Protein AF-A0A2V8MVF3-F1 (afdb_monomer_lite)

Structure (mmCIF, N/CA/C/O backbone):
data_AF-A0A2V8MVF3-F1
#
_entry.id   AF-A0A2V8MVF3-F1
#
loop_
_atom_site.group_PDB
_atom_site.id
_atom_site.type_symbol
_atom_site.label_atom_id
_atom_site.label_alt_id
_atom_site.label_comp_id
_atom_site.label_asym_id
_atom_site.label_entity_id
_atom_site.label_seq_id
_atom_site.pdbx_PDB_ins_code
_atom_site.Cartn_x
_atom_site.Cartn_y
_atom_site.Cartn_z
_atom_site.occupancy
_atom_site.B_iso_or_equiv
_atom_site.auth_seq_id
_atom_site.auth_comp_id
_atom_site.auth_asym_id
_atom_site.auth_atom_id
_atom_site.pdbx_PDB_model_num
ATOM 1 N N . MET A 1 1 ? 44.466 -16.222 62.690 1.00 36.78 1 MET A N 1
ATOM 2 C CA . MET A 1 1 ? 43.998 -16.606 61.340 1.00 36.78 1 MET A CA 1
ATOM 3 C C . MET A 1 1 ? 42.521 -16.969 61.437 1.00 36.78 1 MET A C 1
ATOM 5 O O . MET A 1 1 ? 42.205 -17.791 62.279 1.00 36.78 1 MET A O 1
ATOM 9 N N . SER A 1 2 ? 41.683 -16.306 60.624 1.00 34.88 2 SER A N 1
ATOM 10 C CA . SER A 1 2 ? 40.267 -16.591 60.276 1.00 34.88 2 SER A CA 1
ATOM 11 C C . SER A 1 2 ? 39.249 -16.688 61.434 1.00 34.88 2 SER A C 1
ATOM 13 O O . SER A 1 2 ? 39.329 -17.590 62.248 1.00 34.88 2 SER A O 1
ATOM 15 N N . GLY A 1 3 ? 38.232 -15.837 61.616 1.00 30.70 3 GLY A N 1
ATOM 16 C CA . GLY A 1 3 ? 37.513 -14.937 60.710 1.00 30.70 3 GLY A CA 1
ATOM 17 C C . GLY A 1 3 ? 36.119 -15.502 60.411 1.00 30.70 3 GLY A C 1
ATOM 18 O O . GLY A 1 3 ? 36.031 -16.421 59.611 1.00 30.70 3 GLY A O 1
ATOM 19 N N . CYS A 1 4 ? 35.053 -14.971 61.032 1.00 32.75 4 CYS A N 1
ATOM 20 C CA . CYS A 1 4 ? 33.693 -14.917 60.461 1.00 32.75 4 CYS A CA 1
ATOM 21 C C . CYS A 1 4 ? 32.749 -14.108 61.380 1.00 32.75 4 CYS A C 1
ATOM 23 O O . CYS A 1 4 ? 32.163 -14.646 62.319 1.00 32.75 4 CYS A O 1
ATOM 25 N N . ALA A 1 5 ? 32.601 -12.806 61.121 1.00 34.72 5 ALA A N 1
ATOM 26 C CA . ALA A 1 5 ? 31.528 -11.995 61.691 1.00 34.72 5 ALA A CA 1
ATOM 27 C C . ALA A 1 5 ? 30.274 -12.170 60.818 1.00 34.72 5 ALA A C 1
ATOM 29 O O . ALA A 1 5 ? 30.296 -11.841 59.634 1.00 34.72 5 ALA A O 1
ATOM 30 N N . ARG A 1 6 ? 29.191 -12.714 61.385 1.00 33.31 6 ARG A N 1
ATOM 31 C CA . ARG A 1 6 ? 27.877 -12.791 60.731 1.00 33.31 6 ARG A CA 1
ATOM 32 C C . ARG A 1 6 ? 27.027 -11.617 61.203 1.00 33.31 6 ARG A C 1
ATOM 34 O O . ARG A 1 6 ? 26.567 -11.597 62.339 1.00 33.31 6 ARG A O 1
ATOM 41 N N . SER A 1 7 ? 26.868 -10.634 60.327 1.00 33.66 7 SER A N 1
ATOM 42 C CA . SER A 1 7 ? 25.984 -9.483 60.483 1.00 33.66 7 SER A CA 1
ATOM 43 C C . SER A 1 7 ? 24.540 -9.835 60.106 1.00 33.66 7 SER A C 1
ATOM 45 O O . SER A 1 7 ? 24.269 -10.649 59.224 1.00 33.66 7 SER A O 1
ATOM 47 N N . ALA A 1 8 ? 23.618 -9.225 60.848 1.00 33.62 8 ALA A N 1
ATOM 48 C CA . ALA A 1 8 ? 22.181 -9.450 60.844 1.00 33.62 8 ALA A CA 1
ATOM 49 C C . ALA A 1 8 ? 21.499 -9.120 59.501 1.00 33.62 8 ALA A C 1
ATOM 51 O O . ALA A 1 8 ? 21.784 -8.100 58.875 1.00 33.62 8 ALA A O 1
ATOM 52 N N . SER A 1 9 ? 20.535 -9.956 59.097 1.00 31.03 9 SER A N 1
ATOM 53 C CA . SER A 1 9 ? 19.604 -9.652 58.004 1.00 31.03 9 SER A CA 1
ATOM 54 C C . SER A 1 9 ? 18.574 -8.622 58.466 1.00 31.03 9 SER A C 1
ATOM 56 O O . SER A 1 9 ? 17.613 -8.951 59.159 1.00 31.03 9 SER A O 1
ATOM 58 N N . ALA A 1 10 ? 18.791 -7.369 58.074 1.00 35.91 10 ALA A N 1
ATOM 59 C CA . ALA A 1 10 ? 17.806 -6.306 58.167 1.00 35.91 10 ALA A CA 1
ATOM 60 C C . ALA A 1 10 ? 16.762 -6.456 57.048 1.00 35.91 10 ALA A C 1
ATOM 62 O O . ALA A 1 10 ? 17.081 -6.544 55.863 1.00 35.91 10 ALA A O 1
ATOM 63 N N . THR A 1 11 ? 15.495 -6.470 57.445 1.00 47.12 11 THR A N 1
ATOM 64 C CA . THR A 1 11 ? 14.316 -6.385 56.583 1.00 47.12 11 THR A CA 1
ATOM 65 C C . THR A 1 11 ? 14.333 -5.109 55.741 1.00 47.12 11 THR A C 1
ATOM 67 O O . THR A 1 11 ? 14.157 -4.016 56.279 1.00 47.12 11 THR A O 1
ATOM 70 N N . ALA A 1 12 ? 14.446 -5.245 54.418 1.00 39.78 12 ALA A N 1
ATOM 71 C CA . ALA A 1 12 ? 14.169 -4.168 53.472 1.00 39.78 12 ALA A CA 1
ATOM 72 C C . ALA A 1 12 ? 13.012 -4.571 52.546 1.00 39.78 12 ALA A C 1
ATOM 74 O O . ALA A 1 12 ? 13.116 -5.439 51.681 1.00 39.78 12 ALA A O 1
ATOM 75 N N . ARG A 1 13 ? 11.873 -3.925 52.790 1.00 39.59 13 ARG A N 1
ATOM 76 C CA . ARG A 1 13 ? 10.634 -3.961 52.013 1.00 39.59 13 ARG A CA 1
ATOM 77 C C . ARG A 1 13 ? 10.946 -3.572 50.561 1.00 39.59 13 ARG A C 1
ATOM 79 O O . ARG A 1 13 ? 11.424 -2.468 50.321 1.00 39.59 13 ARG A O 1
ATOM 86 N N . SER A 1 14 ? 10.677 -4.461 49.602 1.00 39.06 14 SER A N 1
ATOM 87 C CA . SER A 1 14 ? 10.828 -4.143 48.174 1.00 39.06 14 SER A CA 1
ATOM 88 C C . SER A 1 14 ? 9.969 -2.926 47.801 1.00 39.06 14 SER A C 1
ATOM 90 O O . SER A 1 14 ? 8.789 -2.891 48.170 1.00 39.06 14 SER A O 1
ATOM 92 N N . PRO A 1 15 ? 10.510 -1.934 47.072 1.00 38.22 15 PRO A N 1
ATOM 93 C CA . PRO A 1 15 ? 9.716 -0.813 46.600 1.00 38.22 15 PRO A CA 1
ATOM 94 C C . PRO A 1 15 ? 8.661 -1.326 45.615 1.00 38.22 15 PRO A C 1
ATOM 96 O O . PRO A 1 15 ? 8.945 -2.143 44.735 1.00 38.22 15 PRO A O 1
ATOM 99 N N . LYS A 1 16 ? 7.420 -0.856 45.790 1.00 40.28 16 LYS A N 1
ATOM 100 C CA . LYS A 1 16 ? 6.307 -1.108 44.870 1.00 40.28 16 LYS A CA 1
ATOM 101 C C . LYS A 1 16 ? 6.763 -0.743 43.457 1.00 40.28 16 LYS A C 1
ATOM 103 O O . LYS A 1 16 ? 7.114 0.409 43.211 1.00 40.28 16 LYS A O 1
ATOM 108 N N . ARG A 1 17 ? 6.776 -1.728 42.549 1.00 43.38 17 ARG A N 1
ATOM 109 C CA . ARG A 1 17 ? 7.089 -1.506 41.132 1.00 43.38 17 ARG A CA 1
ATOM 110 C C . ARG A 1 17 ? 6.173 -0.413 40.599 1.00 43.38 17 ARG A C 1
ATOM 112 O O . ARG A 1 17 ? 4.950 -0.521 40.699 1.00 43.38 17 ARG A O 1
ATOM 119 N N . GLY A 1 18 ? 6.801 0.633 40.069 1.00 37.78 18 GLY A N 1
ATOM 120 C CA . GLY A 1 18 ? 6.134 1.712 39.369 1.00 37.78 18 GLY A CA 1
ATOM 121 C C . GLY A 1 18 ? 5.211 1.151 38.296 1.00 37.78 18 GLY A C 1
ATOM 122 O O . GLY A 1 18 ? 5.533 0.177 37.611 1.00 37.78 18 GLY A O 1
ATOM 123 N N . ARG A 1 19 ? 4.035 1.767 38.224 1.00 43.31 19 ARG A N 1
ATOM 124 C CA . ARG A 1 19 ? 3.027 1.630 37.180 1.00 43.31 19 ARG A CA 1
ATOM 125 C C . ARG A 1 19 ? 3.741 1.528 35.834 1.00 43.31 19 ARG A C 1
ATOM 127 O O . ARG A 1 19 ? 4.431 2.453 35.428 1.00 43.31 19 ARG A O 1
ATOM 134 N N . SER A 1 20 ? 3.653 0.357 35.213 1.00 40.06 20 SER A N 1
ATOM 135 C CA . SER A 1 20 ? 4.224 0.130 33.894 1.00 40.06 20 SER A CA 1
ATOM 136 C C . SER A 1 20 ? 3.478 1.048 32.941 1.00 40.06 20 SER A C 1
ATOM 138 O O . SER A 1 20 ? 2.311 0.792 32.640 1.00 40.06 20 SER A O 1
ATOM 140 N N . ASP A 1 21 ? 4.113 2.139 32.518 1.00 40.25 21 ASP A N 1
ATOM 141 C CA . ASP A 1 21 ? 3.650 2.878 31.357 1.00 40.25 21 ASP A CA 1
ATOM 142 C C . ASP A 1 21 ? 3.563 1.855 30.231 1.00 40.25 21 ASP A C 1
ATOM 144 O O . ASP A 1 21 ? 4.564 1.255 29.831 1.00 40.25 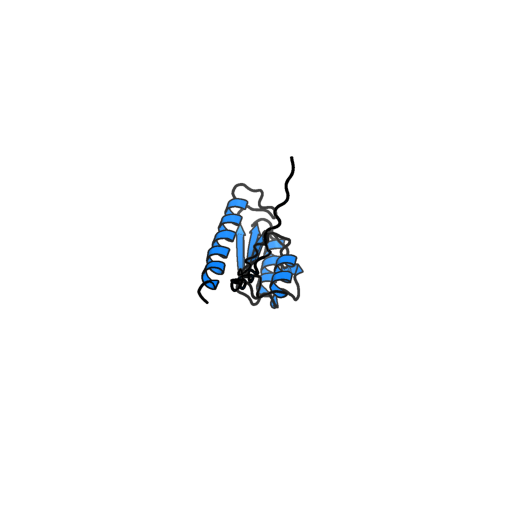21 ASP A O 1
ATOM 148 N N . GLN A 1 22 ? 2.331 1.543 29.822 1.00 44.03 22 GLN A N 1
ATOM 149 C CA . GLN A 1 22 ? 2.084 0.632 28.721 1.00 44.03 22 GLN A CA 1
ATOM 150 C C . GLN A 1 22 ? 2.815 1.211 27.520 1.00 44.03 22 GLN A C 1
ATOM 152 O O . GLN A 1 22 ? 2.385 2.205 26.934 1.00 44.03 22 GLN A O 1
ATOM 157 N N . VAL A 1 23 ? 3.939 0.595 27.166 1.00 38.03 23 VAL A N 1
ATOM 158 C CA . VAL A 1 23 ? 4.608 0.851 25.902 1.00 38.03 23 VAL A CA 1
ATOM 159 C C . VAL A 1 23 ? 3.546 0.599 24.834 1.00 38.03 23 VAL A C 1
ATOM 161 O O . VAL A 1 23 ? 3.138 -0.543 24.626 1.00 38.03 23 VAL A O 1
ATOM 164 N N . LYS A 1 24 ? 3.029 1.670 24.211 1.00 46.38 24 LYS A N 1
ATOM 165 C CA . LYS A 1 24 ? 2.167 1.589 23.025 1.00 46.38 24 LYS A CA 1
ATOM 166 C C . LYS A 1 24 ? 3.028 0.941 21.942 1.00 46.38 24 LYS A C 1
ATOM 168 O O . LYS A 1 24 ? 3.799 1.616 21.263 1.00 46.38 24 LYS A O 1
ATOM 173 N N . VAL A 1 25 ? 2.966 -0.386 21.861 1.00 42.59 25 VAL A N 1
ATOM 174 C CA . VAL A 1 25 ? 3.734 -1.182 20.909 1.00 42.59 25 VAL A CA 1
ATOM 175 C C . VAL A 1 25 ? 3.336 -0.727 19.506 1.00 42.59 25 VAL A C 1
ATOM 177 O O . VAL A 1 25 ? 2.184 -0.866 19.104 1.00 42.59 25 VAL A O 1
ATOM 180 N N . ARG A 1 26 ? 4.291 -0.151 18.776 1.00 45.88 26 ARG A N 1
ATOM 181 C CA . ARG A 1 26 ? 4.151 0.234 17.372 1.00 45.88 26 ARG A CA 1
ATOM 182 C C . ARG A 1 26 ? 4.945 -0.767 16.551 1.00 45.88 26 ARG A C 1
ATOM 184 O O . ARG A 1 26 ? 6.169 -0.726 16.557 1.00 45.88 26 ARG A O 1
ATOM 191 N N . PHE A 1 27 ? 4.250 -1.693 15.899 1.00 48.31 27 PHE A N 1
ATOM 192 C CA . PHE A 1 27 ? 4.888 -2.619 14.969 1.00 48.31 27 PHE A CA 1
ATOM 193 C C . PHE A 1 27 ? 4.927 -2.019 13.562 1.00 48.31 27 PHE A C 1
ATOM 195 O O . PHE A 1 27 ? 3.920 -1.524 13.062 1.00 48.31 27 PHE A O 1
ATOM 202 N N . PHE A 1 28 ? 6.102 -2.104 12.946 1.00 46.34 28 PHE A N 1
ATOM 203 C CA . PHE A 1 28 ? 6.368 -1.903 11.525 1.00 46.34 28 PHE A CA 1
ATOM 204 C C . PHE A 1 28 ? 6.635 -3.293 10.936 1.00 46.34 28 PHE A C 1
ATOM 206 O O . PHE A 1 28 ? 7.312 -4.105 11.568 1.00 46.34 28 PHE A O 1
ATOM 213 N N . SER A 1 29 ? 6.066 -3.619 9.779 1.00 48.31 29 SER A N 1
ATOM 214 C CA . SER A 1 29 ? 6.115 -4.978 9.235 1.00 48.31 29 SER A CA 1
ATOM 215 C C . SER A 1 29 ? 6.284 -4.902 7.721 1.00 48.31 29 SER A C 1
ATOM 217 O O . SER A 1 29 ? 5.396 -4.400 7.040 1.00 48.31 29 SER A O 1
ATOM 219 N N . ILE A 1 30 ? 7.423 -5.383 7.213 1.00 47.28 30 ILE A N 1
ATOM 220 C CA . ILE A 1 30 ? 7.665 -5.638 5.788 1.00 47.28 30 ILE A CA 1
ATOM 221 C C . ILE A 1 30 ? 7.595 -7.163 5.614 1.00 47.28 30 ILE A C 1
ATOM 223 O O . ILE A 1 30 ? 8.521 -7.903 5.921 1.00 47.28 30 ILE A O 1
ATOM 227 N N . PHE A 1 31 ? 6.409 -7.668 5.297 1.00 53.12 31 PHE A N 1
ATOM 228 C CA . PHE A 1 31 ? 6.148 -9.096 5.096 1.00 53.12 31 PHE A CA 1
ATOM 229 C C . PHE A 1 31 ? 5.160 -9.236 3.940 1.00 53.12 31 PHE A C 1
ATOM 231 O O . PHE A 1 31 ? 4.642 -8.238 3.434 1.00 53.12 31 PHE A O 1
ATOM 238 N N . THR A 1 32 ? 4.873 -10.469 3.526 1.00 60.56 32 THR A N 1
ATOM 239 C CA . THR A 1 32 ? 3.826 -10.753 2.540 1.00 60.56 32 THR A CA 1
ATOM 240 C C . THR A 1 32 ? 2.528 -10.054 2.965 1.00 60.56 32 THR A C 1
ATOM 242 O O . THR A 1 32 ? 2.009 -10.292 4.056 1.00 60.56 32 THR A O 1
ATOM 245 N N . ALA A 1 33 ? 2.037 -9.129 2.134 1.00 70.44 33 ALA A N 1
ATOM 246 C CA . ALA A 1 33 ? 0.975 -8.171 2.472 1.00 70.44 33 ALA A CA 1
ATOM 247 C C . ALA A 1 33 ? -0.212 -8.779 3.234 1.00 70.44 33 ALA A C 1
ATOM 249 O O . ALA A 1 33 ? -0.702 -8.210 4.210 1.00 70.44 33 ALA A O 1
ATOM 250 N N . ALA A 1 34 ? -0.633 -9.978 2.830 1.00 77.50 34 ALA A N 1
ATOM 251 C CA . ALA A 1 34 ? -1.725 -10.696 3.462 1.00 77.50 34 ALA A CA 1
ATOM 252 C C . ALA A 1 34 ? -1.484 -11.011 4.944 1.00 77.50 34 ALA A C 1
ATOM 254 O O . ALA A 1 34 ? -2.384 -10.816 5.754 1.00 77.50 34 ALA A O 1
ATOM 255 N N . ALA A 1 35 ? -0.283 -11.444 5.335 1.00 81.88 35 ALA A N 1
ATOM 256 C CA . ALA A 1 35 ? 0.012 -11.766 6.729 1.00 81.88 35 ALA A CA 1
ATOM 257 C C . ALA A 1 35 ? -0.079 -10.523 7.629 1.00 81.88 35 ALA A C 1
ATOM 259 O O . ALA A 1 35 ? -0.676 -10.581 8.708 1.00 81.88 35 ALA A O 1
ATOM 260 N N . ALA A 1 36 ? 0.446 -9.385 7.160 1.00 83.44 36 ALA A N 1
ATOM 261 C CA . ALA A 1 36 ? 0.356 -8.114 7.874 1.00 83.44 36 ALA A CA 1
ATOM 262 C C . ALA A 1 36 ? -1.104 -7.653 8.030 1.00 83.44 36 ALA A C 1
ATOM 264 O O . ALA A 1 36 ? -1.518 -7.260 9.121 1.00 83.44 36 ALA A O 1
ATOM 265 N N . LEU A 1 37 ? -1.910 -7.769 6.971 1.00 83.44 37 LEU A N 1
ATOM 266 C CA . LEU A 1 37 ? -3.326 -7.386 6.985 1.00 83.44 37 LEU A CA 1
ATOM 267 C C . LEU A 1 37 ? -4.177 -8.317 7.855 1.00 83.44 37 LEU A C 1
ATOM 269 O O . LEU A 1 37 ? -5.016 -7.850 8.624 1.00 83.44 37 LEU A O 1
ATOM 273 N N . VAL A 1 38 ? -3.921 -9.626 7.818 1.00 88.19 38 VAL A N 1
ATOM 274 C CA . VAL A 1 38 ? -4.569 -10.595 8.712 1.00 88.19 38 VAL A CA 1
ATOM 275 C C . VAL A 1 38 ? -4.222 -10.292 10.170 1.00 88.19 38 VAL A C 1
ATOM 277 O O . VAL A 1 38 ? -5.106 -10.329 11.029 1.00 88.19 38 VAL A O 1
ATOM 280 N N . ALA A 1 39 ? -2.965 -9.957 10.473 1.00 86.38 39 ALA A N 1
ATOM 281 C CA . ALA A 1 39 ? -2.567 -9.547 11.817 1.00 86.38 39 ALA A CA 1
ATOM 282 C C . ALA A 1 39 ? -3.272 -8.248 12.246 1.00 86.38 39 ALA A C 1
ATOM 284 O O . ALA A 1 39 ? -3.788 -8.187 13.364 1.00 86.38 39 ALA A O 1
ATOM 285 N N . ALA A 1 40 ? -3.356 -7.253 11.355 1.00 85.50 40 ALA A N 1
ATOM 286 C CA . ALA A 1 40 ? -4.040 -5.981 11.599 1.00 85.50 40 ALA A CA 1
ATOM 287 C C . ALA A 1 40 ? -5.534 -6.169 11.880 1.00 85.50 40 ALA A C 1
ATOM 289 O O . ALA A 1 40 ? -6.073 -5.548 12.792 1.00 85.50 40 ALA A O 1
ATOM 290 N N . ALA A 1 41 ? -6.184 -7.079 11.155 1.00 88.31 41 ALA A N 1
ATOM 291 C CA . ALA A 1 41 ? -7.576 -7.438 11.385 1.00 88.31 41 ALA A CA 1
ATOM 292 C C . ALA A 1 41 ? -7.786 -8.203 12.704 1.00 88.31 41 ALA A C 1
ATOM 294 O O . ALA A 1 41 ? -8.809 -8.033 13.362 1.00 88.31 41 ALA A O 1
ATOM 295 N N . LYS A 1 42 ? -6.842 -9.072 13.092 1.00 89.75 42 LYS A N 1
ATOM 296 C CA . LYS A 1 42 ? -6.952 -9.902 14.307 1.00 89.75 42 LYS A CA 1
ATOM 297 C C . LYS A 1 42 ? -6.584 -9.161 15.594 1.00 89.75 42 LYS A C 1
ATOM 299 O O . LYS A 1 42 ? -7.016 -9.587 16.661 1.00 89.75 42 LYS A O 1
ATOM 304 N N . ARG A 1 43 ? -5.748 -8.120 15.518 1.00 86.81 43 ARG A N 1
ATOM 305 C CA . ARG A 1 43 ? -5.256 -7.344 16.674 1.00 86.81 43 ARG A CA 1
ATOM 306 C C . ARG A 1 43 ? -5.274 -5.834 16.382 1.00 86.81 43 ARG A C 1
ATOM 308 O O . ARG A 1 43 ? -4.207 -5.206 16.357 1.00 86.81 43 ARG A O 1
ATOM 315 N N . PRO A 1 44 ? -6.458 -5.244 16.131 1.00 84.50 44 PRO A N 1
ATOM 316 C CA . PRO A 1 44 ? -6.599 -3.846 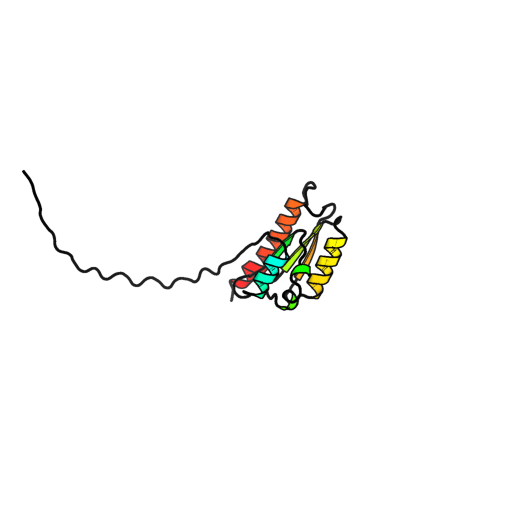15.705 1.00 84.50 44 PRO A CA 1
ATOM 317 C C . PRO A 1 44 ? -6.057 -2.830 16.725 1.00 84.50 44 PRO A C 1
ATOM 319 O O . PRO A 1 44 ? -5.675 -1.714 16.377 1.00 84.50 44 PRO A O 1
ATOM 322 N N . GLU A 1 45 ? -5.980 -3.200 18.001 1.00 83.75 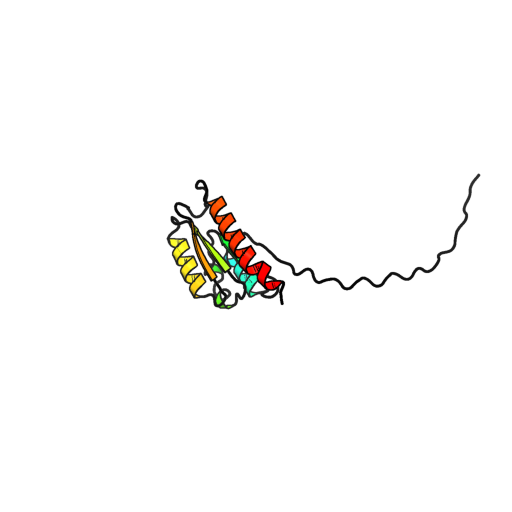45 GLU A N 1
ATOM 323 C CA . GLU A 1 45 ? -5.430 -2.374 19.071 1.00 83.75 45 GLU A CA 1
ATOM 324 C C . GLU A 1 45 ? -3.897 -2.269 19.031 1.00 83.75 45 GLU A C 1
ATOM 326 O O . GLU A 1 45 ? -3.341 -1.299 19.548 1.00 83.75 45 GLU A O 1
ATOM 331 N N . ARG A 1 46 ? -3.217 -3.235 18.394 1.00 81.25 46 ARG A N 1
ATOM 332 C CA . ARG A 1 46 ? -1.745 -3.337 18.361 1.00 81.25 46 ARG A CA 1
ATOM 333 C C . ARG A 1 46 ? -1.106 -2.787 17.094 1.00 81.25 46 ARG A C 1
ATOM 335 O O . ARG A 1 46 ? 0.096 -2.540 17.084 1.00 81.25 46 ARG A O 1
ATOM 342 N N . ILE A 1 47 ? -1.876 -2.629 16.022 1.00 85.19 47 ILE A N 1
ATOM 343 C CA . ILE A 1 47 ? -1.361 -2.184 14.725 1.00 85.19 47 ILE A CA 1
ATOM 344 C C . ILE A 1 47 ? -1.936 -0.805 14.431 1.00 85.19 47 ILE A C 1
ATOM 346 O O . ILE A 1 47 ? -3.144 -0.614 14.354 1.00 85.19 47 ILE A O 1
ATOM 350 N N . SER A 1 48 ? -1.046 0.182 14.330 1.00 85.62 48 SER A N 1
ATOM 351 C CA . SER A 1 48 ? -1.432 1.591 14.177 1.00 85.62 48 SER A CA 1
ATOM 352 C C . SER A 1 48 ? -1.411 2.073 12.729 1.00 85.62 48 SER A C 1
ATOM 354 O O . SER A 1 48 ? -2.132 3.010 12.410 1.00 85.62 48 SER A O 1
ATOM 356 N N . ALA A 1 49 ? -0.605 1.450 11.870 1.00 90.06 49 ALA A N 1
ATOM 357 C CA . ALA A 1 49 ? -0.588 1.663 10.427 1.00 90.06 49 ALA A CA 1
ATOM 358 C C . ALA A 1 49 ? 0.071 0.449 9.752 1.00 90.06 49 ALA A C 1
ATOM 360 O O . ALA A 1 49 ? 0.847 -0.264 10.394 1.00 90.06 49 ALA A O 1
ATOM 361 N N . VAL A 1 50 ? -0.227 0.224 8.475 1.00 90.50 50 VAL A N 1
ATOM 362 C CA . VAL A 1 50 ? 0.360 -0.840 7.648 1.00 90.50 50 VAL A CA 1
ATOM 363 C C . VAL A 1 50 ? 0.930 -0.217 6.376 1.00 90.50 50 VAL A C 1
ATOM 365 O O . VAL A 1 50 ? 0.314 0.675 5.800 1.00 90.50 50 VAL A O 1
ATOM 368 N N . VAL A 1 51 ? 2.088 -0.701 5.931 1.00 91.94 51 VAL A N 1
ATOM 369 C CA . VAL A 1 51 ? 2.628 -0.439 4.592 1.00 91.94 51 VAL A CA 1
ATOM 370 C C . VAL A 1 51 ? 2.898 -1.791 3.939 1.00 91.94 51 VAL A C 1
ATOM 372 O O . VAL A 1 51 ? 3.561 -2.641 4.525 1.00 91.94 51 VAL A O 1
ATOM 375 N N . SER A 1 52 ? 2.364 -1.996 2.742 1.00 90.44 52 SER A N 1
ATOM 376 C CA . SER A 1 52 ? 2.558 -3.189 1.920 1.00 90.44 52 SER A CA 1
ATOM 377 C C . SER A 1 52 ? 3.314 -2.796 0.659 1.00 90.44 52 SER A C 1
ATOM 379 O O . SER A 1 52 ? 2.828 -1.954 -0.085 1.00 90.44 52 SER A O 1
ATOM 381 N N . ARG A 1 53 ? 4.469 -3.412 0.395 1.00 91.00 53 ARG A N 1
ATOM 382 C CA . ARG A 1 53 ? 5.263 -3.207 -0.828 1.00 91.00 53 ARG A CA 1
ATOM 383 C C . ARG A 1 53 ? 5.121 -4.419 -1.749 1.00 91.00 53 ARG A C 1
ATOM 385 O O . ARG A 1 53 ? 5.433 -5.522 -1.311 1.00 91.00 53 ARG A O 1
ATOM 392 N N . GLY A 1 54 ? 4.687 -4.210 -2.995 1.00 75.62 54 GLY A N 1
ATOM 393 C CA . GLY A 1 54 ? 4.679 -5.211 -4.076 1.00 75.62 54 GLY A CA 1
ATOM 394 C C . GLY A 1 54 ? 3.927 -6.501 -3.740 1.00 75.62 54 GLY A C 1
ATOM 395 O O . GLY A 1 54 ? 4.208 -7.558 -4.291 1.00 75.62 54 GLY A O 1
ATOM 396 N N . GLY A 1 55 ? 3.036 -6.455 -2.749 1.00 81.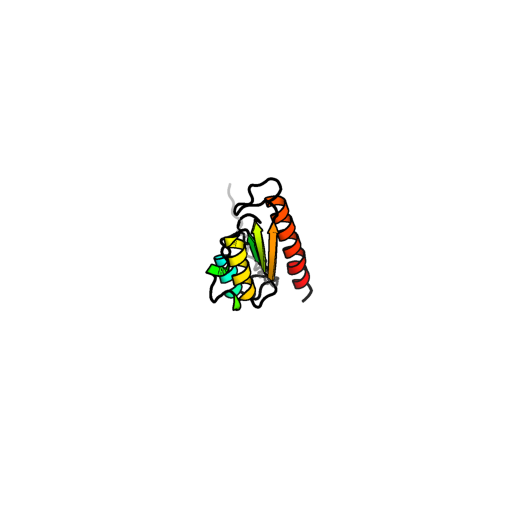25 55 GLY A N 1
ATOM 397 C CA . GLY A 1 55 ? 2.455 -7.652 -2.164 1.00 81.25 55 GLY A CA 1
ATOM 398 C C . GLY A 1 55 ? 1.102 -8.023 -2.756 1.00 81.25 55 GLY A C 1
ATOM 399 O O . GLY A 1 55 ? 0.499 -7.278 -3.526 1.00 81.25 55 GLY A O 1
ATOM 400 N N . ARG A 1 56 ? 0.604 -9.180 -2.312 1.00 86.75 56 ARG A N 1
ATOM 401 C CA . ARG A 1 56 ? -0.717 -9.742 -2.623 1.00 86.75 56 ARG A CA 1
ATOM 402 C C . ARG A 1 56 ? -1.693 -9.547 -1.452 1.00 86.75 56 ARG A C 1
ATOM 404 O O . ARG A 1 56 ? -1.934 -10.495 -0.698 1.00 86.75 56 ARG A O 1
ATOM 411 N N . PRO A 1 57 ? -2.190 -8.318 -1.198 1.00 86.25 57 PRO A N 1
ATOM 412 C CA . PRO A 1 57 ? -3.115 -8.055 -0.094 1.00 86.25 57 PRO A CA 1
ATOM 413 C C . PRO A 1 57 ? -4.463 -8.751 -0.284 1.00 86.25 57 PRO A C 1
ATOM 415 O O . PRO A 1 57 ? -5.134 -9.061 0.695 1.00 86.25 57 PRO A O 1
ATOM 418 N N . ASP A 1 58 ? -4.832 -9.053 -1.526 1.00 86.62 58 ASP A N 1
ATOM 419 C CA . ASP A 1 58 ? -6.011 -9.834 -1.893 1.00 86.62 58 ASP A CA 1
ATOM 420 C C . ASP A 1 58 ? -6.056 -11.197 -1.180 1.00 86.62 58 ASP A C 1
ATOM 422 O O . ASP A 1 58 ? -7.127 -11.644 -0.773 1.00 86.62 58 ASP A O 1
ATOM 426 N N . LEU A 1 59 ? -4.895 -11.801 -0.894 1.00 87.44 59 LEU A N 1
ATOM 427 C CA . LEU A 1 59 ? -4.807 -13.068 -0.164 1.00 87.44 59 LEU A CA 1
ATOM 428 C C . LEU A 1 59 ? -5.219 -12.959 1.318 1.00 87.44 59 LEU A C 1
ATOM 430 O O . LEU A 1 59 ? -5.346 -13.982 1.993 1.00 87.44 59 LEU A O 1
ATOM 434 N N . ALA A 1 60 ? -5.472 -11.756 1.846 1.00 88.38 60 ALA A N 1
ATOM 435 C CA . ALA A 1 60 ? -6.095 -11.589 3.160 1.00 88.38 60 ALA A CA 1
ATOM 436 C C . ALA A 1 60 ? -7.616 -11.850 3.147 1.00 88.38 60 ALA A C 1
ATOM 438 O O . ALA A 1 60 ? -8.197 -12.001 4.224 1.00 88.38 60 ALA A O 1
ATOM 439 N N . HIS A 1 61 ? -8.253 -11.949 1.971 1.00 89.62 61 HIS A N 1
ATOM 440 C CA . HIS A 1 61 ? -9.663 -12.323 1.795 1.00 89.62 61 HIS A CA 1
ATOM 441 C C . HIS A 1 61 ? -10.605 -11.574 2.768 1.00 89.62 61 HIS A C 1
ATOM 443 O O . HIS A 1 61 ? -10.561 -10.346 2.878 1.00 89.62 61 HIS A O 1
ATOM 449 N N . ASP A 1 62 ? -11.419 -12.307 3.534 1.00 90.88 62 ASP A N 1
ATOM 450 C CA . ASP A 1 62 ? -12.425 -11.792 4.473 1.00 90.88 62 ASP A CA 1
ATOM 451 C C . ASP A 1 62 ? -11.848 -10.965 5.634 1.00 90.88 62 ASP A C 1
ATOM 453 O O . ASP A 1 62 ? -12.593 -10.351 6.409 1.00 90.88 62 ASP A O 1
ATOM 457 N N . HIS A 1 63 ? -10.523 -10.948 5.803 1.00 92.88 63 HIS A N 1
ATOM 458 C CA . HIS A 1 63 ? -9.872 -10.091 6.787 1.00 92.88 63 HIS A CA 1
ATOM 459 C C . HIS A 1 63 ? -9.761 -8.637 6.321 1.00 92.88 63 HIS A C 1
ATOM 461 O O . HIS A 1 63 ? -9.737 -7.756 7.178 1.00 92.88 63 HIS A O 1
ATOM 467 N N . LEU A 1 64 ? -9.760 -8.361 5.010 1.00 92.94 64 LEU A N 1
ATOM 468 C CA . LEU A 1 64 ? -9.595 -7.006 4.462 1.00 92.94 64 LEU A CA 1
ATOM 469 C C . LEU A 1 64 ? -10.640 -6.023 5.003 1.00 92.94 64 LEU A C 1
ATOM 471 O O . LEU A 1 64 ? -10.294 -4.943 5.481 1.00 92.94 64 LEU A O 1
ATOM 475 N N . GLY A 1 65 ? -11.909 -6.435 5.038 1.00 94.00 65 GLY A N 1
ATOM 476 C CA . GLY A 1 65 ? -13.005 -5.614 5.565 1.00 94.00 65 GLY A CA 1
ATOM 477 C C . GLY A 1 65 ? -12.973 -5.402 7.084 1.00 94.00 65 GLY A C 1
ATOM 478 O O . GLY A 1 65 ? -13.723 -4.572 7.598 1.00 94.00 65 GLY A O 1
ATOM 479 N N . LYS A 1 66 ? -12.122 -6.142 7.806 1.00 94.38 66 LYS A N 1
ATOM 480 C CA . LYS A 1 66 ? -11.954 -6.075 9.268 1.00 94.38 66 LYS A CA 1
ATOM 481 C C . LYS A 1 66 ? -10.727 -5.258 9.684 1.00 94.38 66 LYS A C 1
ATOM 483 O O . LYS A 1 66 ? -10.563 -4.982 10.870 1.00 94.38 66 LYS A O 1
ATOM 488 N N . VAL A 1 67 ? -9.860 -4.877 8.743 1.00 93.56 67 VAL A N 1
ATOM 489 C CA . VAL A 1 67 ? -8.707 -4.015 9.028 1.00 93.56 67 VAL A CA 1
ATOM 490 C C . VAL A 1 67 ? -9.205 -2.624 9.413 1.00 93.56 67 VAL A C 1
ATOM 492 O O . VAL A 1 67 ? -9.974 -2.012 8.676 1.00 93.56 67 VAL A O 1
ATOM 495 N N . THR A 1 68 ? -8.748 -2.123 10.562 1.00 92.75 68 THR A N 1
ATOM 496 C CA . THR A 1 68 ? -9.015 -0.752 11.039 1.00 92.75 68 THR A CA 1
ATOM 497 C C . THR A 1 68 ? -7.795 0.163 10.922 1.00 92.75 68 THR A C 1
ATOM 499 O O . THR A 1 68 ? -7.934 1.385 10.949 1.00 92.75 68 THR A O 1
ATOM 502 N N . ALA A 1 69 ? -6.597 -0.413 10.788 1.00 90.50 69 ALA A N 1
ATOM 503 C CA . ALA A 1 69 ? -5.354 0.333 10.664 1.00 90.50 69 ALA A CA 1
ATOM 504 C C . ALA A 1 69 ? -5.242 0.988 9.273 1.00 90.50 69 ALA A C 1
ATOM 506 O O . ALA A 1 69 ? -5.418 0.294 8.265 1.00 90.50 69 ALA A O 1
ATOM 507 N N . PRO A 1 70 ? -4.897 2.288 9.192 1.00 94.06 70 PRO A N 1
ATOM 508 C CA . PRO A 1 70 ? -4.585 2.937 7.928 1.00 94.06 70 PRO A CA 1
ATOM 509 C C . PRO A 1 70 ? -3.513 2.168 7.154 1.00 94.06 70 PRO A C 1
ATOM 511 O O . PRO A 1 70 ? -2.447 1.871 7.701 1.00 94.06 70 PRO A O 1
ATOM 514 N N . THR A 1 71 ? -3.794 1.847 5.894 1.00 93.44 71 THR A N 1
ATOM 515 C CA . THR A 1 71 ? -2.937 0.986 5.069 1.00 93.44 71 THR A CA 1
ATOM 516 C C . THR A 1 71 ? -2.468 1.685 3.798 1.00 93.44 71 THR A C 1
ATOM 518 O O . THR A 1 71 ? -3.285 2.118 2.993 1.00 93.44 71 THR A O 1
ATOM 521 N N . LEU A 1 72 ? -1.157 1.725 3.581 1.00 95.19 72 LEU A N 1
ATOM 522 C CA . LEU A 1 72 ? -0.554 2.107 2.308 1.00 95.19 72 LEU A CA 1
ATOM 523 C C . LEU A 1 72 ? -0.189 0.854 1.507 1.00 95.19 72 LEU A C 1
ATOM 525 O O . LEU A 1 72 ? 0.462 -0.052 2.031 1.00 95.19 72 LEU A O 1
ATOM 529 N N . LEU A 1 73 ? -0.573 0.820 0.237 1.00 94.50 73 LEU A N 1
ATOM 530 C CA . LEU A 1 73 ? -0.222 -0.217 -0.728 1.00 94.50 73 LEU A CA 1
ATOM 531 C C . LEU A 1 73 ? 0.699 0.397 -1.794 1.00 94.50 73 LEU A C 1
ATOM 533 O O . LEU A 1 73 ? 0.274 1.269 -2.545 1.00 94.50 73 LEU A O 1
ATOM 537 N N . ILE A 1 74 ? 1.957 -0.028 -1.856 1.00 94.50 74 ILE A N 1
ATOM 538 C CA . ILE A 1 74 ? 2.959 0.462 -2.809 1.00 94.50 74 ILE A CA 1
ATOM 539 C C . ILE A 1 74 ? 3.207 -0.616 -3.860 1.00 94.50 74 ILE A C 1
ATOM 541 O O . ILE A 1 74 ? 3.501 -1.758 -3.509 1.00 94.50 74 ILE A O 1
ATOM 545 N N . VAL A 1 75 ? 3.106 -0.262 -5.135 1.00 95.12 75 VAL A N 1
ATOM 546 C CA . VAL A 1 75 ? 3.247 -1.171 -6.283 1.00 95.12 75 VAL A CA 1
ATOM 547 C C . VAL A 1 75 ? 4.155 -0.544 -7.342 1.00 95.12 75 VAL A C 1
ATOM 549 O O . VAL A 1 75 ? 4.210 0.678 -7.454 1.00 95.12 75 VAL A O 1
ATOM 552 N N . GLY A 1 76 ? 4.890 -1.361 -8.093 1.00 95.19 76 GLY A N 1
ATOM 553 C CA . GLY A 1 76 ? 5.690 -0.886 -9.223 1.00 95.19 76 GLY A CA 1
ATOM 554 C C . GLY A 1 76 ? 4.822 -0.677 -10.465 1.00 95.19 76 GLY A C 1
ATOM 555 O O . GLY A 1 76 ? 3.885 -1.442 -10.697 1.00 95.19 76 GLY A O 1
ATOM 556 N N . GLU A 1 77 ? 5.108 0.351 -11.265 1.00 96.25 77 GLU A N 1
ATOM 557 C CA . GLU A 1 77 ? 4.366 0.668 -12.496 1.00 96.25 77 GLU A CA 1
ATOM 558 C C . GLU A 1 77 ? 4.323 -0.495 -13.499 1.00 96.25 77 GLU A C 1
ATOM 560 O O . GLU A 1 77 ? 3.316 -0.699 -14.186 1.00 96.25 77 GLU A O 1
ATOM 565 N N . PHE A 1 78 ? 5.396 -1.281 -13.572 1.00 94.69 78 PHE A N 1
ATOM 566 C CA . PHE A 1 78 ? 5.501 -2.397 -14.509 1.00 94.69 78 PHE A CA 1
ATOM 567 C C . PHE A 1 78 ? 4.830 -3.681 -14.013 1.00 94.69 78 PHE A C 1
ATOM 569 O O . PHE A 1 78 ? 4.731 -4.647 -14.766 1.00 94.69 78 PHE A O 1
ATOM 576 N N . ASP A 1 79 ? 4.284 -3.681 -12.796 1.00 92.62 79 ASP A N 1
ATOM 577 C CA . ASP A 1 79 ? 3.588 -4.823 -12.208 1.00 92.62 79 ASP A CA 1
ATOM 578 C C . ASP A 1 79 ? 2.058 -4.671 -12.298 1.00 92.62 79 ASP A C 1
ATOM 580 O O . ASP A 1 79 ? 1.336 -4.528 -11.306 1.00 92.62 79 ASP A O 1
ATOM 584 N N . ARG A 1 80 ? 1.551 -4.642 -13.538 1.00 91.88 80 ARG A N 1
ATOM 585 C CA . ARG A 1 80 ? 0.143 -4.321 -13.841 1.00 91.88 80 ARG A CA 1
ATOM 586 C C . ARG A 1 80 ? -0.860 -5.254 -13.164 1.00 91.88 80 ARG A C 1
ATOM 588 O O . ARG A 1 80 ? -1.898 -4.786 -12.696 1.00 91.88 80 ARG A O 1
ATOM 595 N N . ASP A 1 81 ? -0.542 -6.540 -13.073 1.00 91.50 81 ASP A N 1
ATOM 596 C CA . ASP A 1 81 ? -1.411 -7.516 -12.413 1.00 91.50 81 ASP A CA 1
ATOM 597 C C . ASP A 1 81 ? -1.507 -7.224 -10.912 1.00 91.50 81 ASP A C 1
ATOM 599 O O . ASP A 1 81 ? -2.600 -7.192 -10.338 1.00 91.50 81 ASP A O 1
ATOM 603 N N . VAL A 1 82 ? -0.377 -6.926 -10.266 1.00 91.00 82 VAL A N 1
ATOM 604 C CA . VAL A 1 82 ? -0.349 -6.582 -8.841 1.00 91.00 82 VAL A CA 1
ATOM 605 C C . VAL A 1 82 ? -1.026 -5.240 -8.573 1.00 91.00 82 VAL A C 1
ATOM 607 O O . VAL A 1 82 ? -1.688 -5.115 -7.539 1.00 91.00 82 VAL A O 1
ATOM 610 N N . ILE A 1 83 ? -0.968 -4.269 -9.492 1.00 94.38 83 ILE A N 1
ATOM 611 C CA . ILE A 1 83 ? -1.744 -3.019 -9.390 1.00 94.38 83 ILE A CA 1
ATOM 612 C C . ILE A 1 83 ? -3.243 -3.326 -9.259 1.00 94.38 83 ILE A C 1
ATOM 614 O O . ILE A 1 83 ? -3.891 -2.844 -8.324 1.00 94.38 83 ILE A O 1
ATOM 618 N N . GLU A 1 84 ? -3.805 -4.149 -10.146 1.00 95.50 84 GLU A N 1
ATOM 619 C CA . GLU A 1 84 ? -5.241 -4.462 -10.131 1.00 95.50 84 GLU A CA 1
ATOM 620 C C . GLU A 1 84 ? -5.653 -5.314 -8.921 1.00 95.50 84 GLU A C 1
ATOM 622 O O . GLU A 1 84 ? -6.724 -5.110 -8.330 1.00 95.50 84 GLU A O 1
ATOM 627 N N . LEU A 1 85 ? -4.775 -6.211 -8.469 1.00 94.06 85 LEU A N 1
ATOM 628 C CA . LEU A 1 85 ? -4.979 -6.983 -7.241 1.00 94.06 85 LEU A CA 1
ATOM 629 C C . LEU A 1 85 ? -4.981 -6.076 -5.999 1.00 94.06 85 LEU A C 1
ATOM 631 O O . LEU A 1 85 ? -5.851 -6.210 -5.134 1.00 94.06 85 LEU A O 1
ATOM 635 N N . ASN A 1 86 ? -4.084 -5.089 -5.936 1.00 94.44 86 ASN A N 1
ATOM 636 C CA . ASN A 1 86 ? -4.051 -4.103 -4.853 1.00 94.44 86 ASN A CA 1
ATOM 637 C C . ASN A 1 86 ? -5.269 -3.168 -4.899 1.00 94.44 86 ASN A C 1
ATOM 639 O O . ASN A 1 86 ? -5.866 -2.903 -3.856 1.00 94.44 86 ASN A O 1
ATOM 643 N N . ARG A 1 87 ? -5.711 -2.735 -6.088 1.00 95.81 87 ARG A N 1
ATOM 644 C CA . ARG A 1 87 ? -6.965 -1.975 -6.271 1.00 95.81 87 ARG A CA 1
ATOM 645 C C . ARG A 1 87 ? -8.186 -2.751 -5.804 1.00 95.81 87 ARG A C 1
ATOM 647 O O . ARG A 1 87 ? -9.097 -2.188 -5.198 1.00 95.81 87 ARG A O 1
ATOM 654 N N . THR A 1 88 ? -8.224 -4.049 -6.073 1.00 95.00 88 THR A N 1
ATOM 655 C CA . THR A 1 88 ? -9.306 -4.919 -5.608 1.00 95.00 88 THR A CA 1
ATOM 656 C C . THR A 1 88 ? -9.296 -5.042 -4.092 1.00 95.00 88 THR A C 1
ATOM 658 O O . THR A 1 88 ? -10.328 -4.804 -3.468 1.00 95.00 88 THR A O 1
ATOM 661 N N . ALA A 1 89 ? -8.135 -5.293 -3.486 1.00 94.19 89 ALA A N 1
ATOM 662 C CA . ALA A 1 89 ? -8.019 -5.351 -2.034 1.00 94.19 89 ALA A CA 1
ATOM 663 C C . ALA A 1 89 ? -8.397 -4.021 -1.358 1.00 94.19 89 ALA A C 1
ATOM 665 O O . ALA A 1 89 ? -9.178 -4.025 -0.410 1.00 94.19 89 ALA A O 1
ATOM 666 N N . ALA A 1 90 ? -7.925 -2.885 -1.880 1.00 95.38 90 ALA A N 1
ATOM 667 C CA . ALA A 1 90 ? -8.249 -1.547 -1.382 1.00 95.38 90 ALA A CA 1
ATOM 668 C C . ALA A 1 90 ? -9.761 -1.276 -1.344 1.00 95.38 90 ALA A C 1
ATOM 670 O O . ALA A 1 90 ? -10.275 -0.764 -0.350 1.00 95.38 90 ALA A O 1
ATOM 671 N N . ARG A 1 91 ? -10.499 -1.692 -2.385 1.00 96.12 91 ARG A N 1
ATOM 672 C CA . ARG A 1 91 ? -11.969 -1.579 -2.436 1.00 96.12 91 ARG A CA 1
ATOM 673 C C . ARG A 1 91 ? -12.682 -2.427 -1.379 1.00 96.12 91 ARG A C 1
ATOM 675 O O . ARG A 1 91 ? -13.795 -2.093 -0.987 1.00 96.12 91 ARG A O 1
ATOM 682 N N . MET A 1 92 ? -12.066 -3.517 -0.923 1.00 96.00 92 MET A N 1
ATOM 683 C CA . MET A 1 92 ? -12.620 -4.377 0.131 1.00 96.00 92 MET A CA 1
ATOM 684 C C . MET A 1 92 ? -12.350 -3.837 1.542 1.00 96.00 92 MET A C 1
ATOM 686 O O . MET A 1 92 ? -12.974 -4.291 2.506 1.00 96.00 92 MET A O 1
ATOM 690 N N . MET A 1 93 ? -11.420 -2.891 1.691 1.00 95.88 93 MET A N 1
ATOM 691 C CA . MET A 1 93 ? -11.052 -2.319 2.983 1.00 95.88 93 MET A CA 1
ATOM 692 C C . MET A 1 93 ? -12.007 -1.197 3.389 1.00 95.88 93 MET A C 1
ATOM 694 O O . MET A 1 93 ? -12.408 -0.365 2.582 1.00 95.88 93 MET A O 1
ATOM 698 N N . ARG A 1 94 ? -12.341 -1.156 4.683 1.00 94.38 94 ARG A N 1
ATOM 699 C CA . ARG A 1 94 ? -13.140 -0.071 5.283 1.00 94.38 94 ARG A CA 1
ATOM 700 C C . ARG A 1 94 ? -12.277 1.010 5.934 1.00 94.38 94 ARG A C 1
ATOM 702 O O . ARG A 1 94 ? -12.718 2.146 6.072 1.00 94.38 94 ARG A O 1
ATOM 709 N N . ALA A 1 95 ? -11.067 0.652 6.365 1.00 93.12 95 ALA A N 1
ATOM 710 C CA . ALA A 1 95 ? -10.098 1.601 6.901 1.00 93.12 95 ALA A CA 1
ATOM 711 C C . ALA A 1 95 ? -9.562 2.546 5.813 1.00 93.12 95 ALA A C 1
ATOM 713 O O . ALA A 1 95 ? -9.538 2.167 4.636 1.00 93.12 95 ALA A O 1
ATOM 714 N N . PRO A 1 96 ? -9.061 3.737 6.205 1.00 95.25 96 PRO A N 1
ATOM 715 C CA . PRO A 1 96 ? -8.337 4.614 5.296 1.00 95.25 96 PRO A CA 1
ATOM 716 C C . PRO A 1 96 ? -7.219 3.846 4.594 1.00 95.25 96 PRO A C 1
ATOM 718 O O . PRO A 1 96 ? -6.398 3.198 5.247 1.00 95.25 96 PRO A O 1
ATOM 721 N N . ASN A 1 97 ? -7.196 3.907 3.271 1.00 95.62 97 ASN A N 1
ATOM 722 C CA . ASN A 1 97 ? -6.169 3.253 2.484 1.00 95.62 97 ASN A CA 1
ATOM 723 C C . ASN A 1 97 ? -5.775 4.103 1.278 1.00 95.62 97 ASN A C 1
ATOM 725 O O . ASN A 1 97 ? -6.556 4.932 0.813 1.00 95.62 97 ASN A O 1
ATOM 729 N N . GLU A 1 98 ? -4.543 3.915 0.821 1.00 96.75 98 GLU A N 1
ATOM 730 C CA . GLU A 1 98 ? -3.979 4.612 -0.330 1.00 96.75 98 GLU A CA 1
ATOM 731 C C . GLU A 1 98 ? -3.153 3.626 -1.157 1.00 96.75 98 GLU A C 1
ATOM 733 O O . GLU A 1 98 ? -2.483 2.752 -0.602 1.00 96.75 98 GLU A O 1
ATOM 738 N N . ILE A 1 99 ? -3.205 3.772 -2.481 1.00 96.62 99 ILE A N 1
ATOM 739 C CA . ILE A 1 99 ? -2.342 3.040 -3.409 1.00 96.62 99 ILE A CA 1
ATOM 740 C C . ILE A 1 99 ? -1.354 4.029 -4.010 1.00 96.62 99 ILE A C 1
ATOM 742 O O . ILE A 1 99 ? -1.765 5.064 -4.537 1.00 96.62 99 ILE A O 1
ATOM 746 N N . ARG A 1 100 ? -0.065 3.695 -3.969 1.00 97.19 100 ARG A N 1
ATOM 747 C CA . ARG A 1 100 ? 1.007 4.468 -4.597 1.00 97.19 100 ARG A CA 1
ATOM 748 C C . ARG A 1 100 ? 1.752 3.613 -5.606 1.00 97.19 100 ARG A C 1
ATOM 750 O O . ARG A 1 100 ? 2.121 2.480 -5.312 1.00 97.19 100 ARG A O 1
ATOM 757 N N . ILE A 1 101 ? 1.925 4.167 -6.800 1.00 96.75 101 ILE A N 1
ATOM 758 C CA . ILE A 1 101 ? 2.614 3.526 -7.917 1.00 96.75 101 ILE A CA 1
ATOM 759 C C . 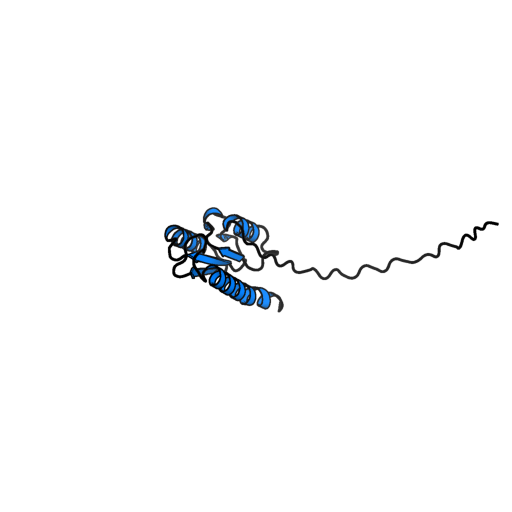ILE A 1 101 ? 3.989 4.178 -8.032 1.00 96.75 101 ILE A C 1
ATOM 761 O O . ILE A 1 101 ? 4.050 5.400 -8.138 1.00 96.75 101 ILE A O 1
ATOM 765 N N . VAL A 1 102 ? 5.051 3.375 -8.000 1.00 96.69 102 VAL A N 1
ATOM 766 C CA . VAL A 1 102 ? 6.432 3.831 -8.216 1.00 96.69 102 VAL A CA 1
ATOM 767 C C . VAL A 1 102 ? 6.738 3.749 -9.716 1.00 96.69 102 VAL A C 1
ATOM 769 O O . VAL A 1 102 ? 6.679 2.641 -10.269 1.00 96.69 102 VAL A O 1
ATOM 772 N N . PRO A 1 103 ? 7.011 4.881 -10.392 1.00 95.81 103 PRO A N 1
ATOM 773 C CA . PRO A 1 103 ? 7.289 4.912 -11.827 1.00 95.81 103 PRO A CA 1
ATOM 774 C C . PRO A 1 103 ? 8.504 4.062 -12.194 1.00 95.81 103 PRO A C 1
ATOM 776 O O . PRO A 1 103 ? 9.490 4.037 -11.464 1.00 95.81 103 PRO A O 1
ATOM 779 N N . GLY A 1 104 ? 8.441 3.361 -13.324 1.00 94.50 104 GLY A N 1
ATOM 780 C CA . GLY A 1 104 ? 9.556 2.557 -13.828 1.00 94.50 104 GLY A CA 1
ATOM 781 C C . GLY A 1 104 ? 9.937 1.328 -12.993 1.00 94.50 104 GLY A C 1
ATOM 782 O O . GLY A 1 104 ? 10.846 0.607 -13.391 1.00 94.50 104 GLY A O 1
ATOM 783 N N . ALA A 1 105 ? 9.266 1.065 -11.868 1.00 95.06 105 ALA A N 1
ATOM 784 C CA . ALA A 1 105 ? 9.619 -0.036 -10.979 1.00 95.06 105 ALA A CA 1
ATOM 785 C C . ALA A 1 105 ? 8.890 -1.342 -11.322 1.00 95.06 105 ALA A C 1
ATOM 787 O O . ALA A 1 105 ? 7.698 -1.350 -11.654 1.00 95.06 105 ALA A O 1
ATOM 788 N N . THR A 1 106 ? 9.589 -2.464 -11.162 1.00 90.88 106 THR A N 1
ATOM 789 C CA . THR A 1 106 ? 9.007 -3.812 -11.158 1.00 90.88 106 THR A CA 1
ATOM 790 C C . THR A 1 106 ? 8.657 -4.261 -9.734 1.00 90.88 106 THR A C 1
ATOM 792 O O . THR A 1 106 ? 8.800 -3.522 -8.760 1.00 90.88 106 THR A O 1
ATOM 795 N N . HIS A 1 107 ? 8.168 -5.494 -9.589 1.00 86.69 107 HIS A N 1
ATOM 796 C CA . HIS A 1 107 ? 7.701 -6.057 -8.320 1.00 86.69 107 HIS A CA 1
ATOM 797 C C . HIS A 1 107 ? 8.746 -6.060 -7.186 1.00 86.69 107 HIS A C 1
ATOM 799 O O . HIS A 1 107 ? 8.375 -6.002 -6.009 1.00 86.69 107 HIS A O 1
ATOM 805 N N . LEU A 1 108 ? 10.042 -6.122 -7.518 1.00 87.81 108 LEU A N 1
ATOM 806 C CA . LEU A 1 108 ? 11.138 -6.103 -6.540 1.00 87.81 108 LEU A CA 1
ATOM 807 C C . LEU A 1 108 ? 11.671 -4.700 -6.248 1.00 87.81 108 LEU A C 1
ATOM 809 O O . LEU A 1 108 ? 12.308 -4.523 -5.207 1.00 87.81 108 LEU A O 1
ATOM 813 N N . PHE A 1 109 ? 11.337 -3.714 -7.087 1.00 90.88 109 PHE A N 1
ATOM 814 C CA . PHE A 1 109 ? 11.844 -2.344 -6.997 1.00 90.88 109 PHE A CA 1
ATOM 815 C C . PHE A 1 109 ? 13.385 -2.301 -7.061 1.00 90.88 109 PHE A C 1
ATOM 817 O O . PHE A 1 109 ? 14.006 -1.595 -6.278 1.00 90.88 109 PHE A O 1
ATOM 824 N N . GLU A 1 110 ? 14.020 -3.101 -7.923 1.00 89.56 110 GLU A N 1
ATOM 825 C CA . GLU A 1 110 ? 15.493 -3.146 -8.064 1.00 89.56 110 GLU A CA 1
ATOM 826 C C . GLU A 1 110 ? 16.047 -1.993 -8.910 1.00 89.56 110 GLU A C 1
ATOM 828 O O . GLU A 1 110 ? 17.257 -1.773 -8.960 1.00 89.56 110 GLU A O 1
ATOM 833 N N . GLU A 1 111 ? 15.163 -1.264 -9.584 1.00 95.69 111 GLU A N 1
ATOM 834 C CA . GLU A 1 111 ? 15.511 -0.122 -10.409 1.00 95.69 111 GLU A CA 1
ATOM 835 C C . GLU A 1 111 ? 16.075 1.027 -9.561 1.00 95.69 111 GLU A C 1
ATOM 837 O O . GLU A 1 111 ? 15.708 1.224 -8.399 1.00 95.69 111 GLU A O 1
ATOM 842 N N . GLU A 1 112 ? 16.986 1.799 -10.153 1.00 95.06 112 GLU A N 1
ATOM 843 C CA . GLU A 1 112 ? 17.669 2.900 -9.475 1.00 95.06 112 GLU A CA 1
ATOM 844 C C . GLU A 1 112 ? 16.661 3.896 -8.877 1.00 95.06 112 GLU A C 1
ATOM 846 O O . GLU A 1 112 ? 15.800 4.425 -9.579 1.00 95.06 112 GLU A O 1
ATOM 851 N N . GLY A 1 113 ? 16.758 4.149 -7.569 1.00 94.81 113 GLY A N 1
ATOM 852 C CA . GLY A 1 113 ? 15.874 5.077 -6.859 1.00 94.81 113 GLY A CA 1
ATOM 853 C C . GLY A 1 113 ? 14.523 4.495 -6.423 1.00 94.81 113 GLY A C 1
ATOM 854 O O . GLY A 1 113 ? 13.814 5.135 -5.641 1.00 94.81 113 GLY A O 1
ATOM 855 N N . ALA A 1 114 ? 14.142 3.295 -6.877 1.00 93.56 114 ALA A N 1
ATOM 856 C CA . ALA A 1 114 ? 12.820 2.738 -6.592 1.00 93.56 114 ALA A CA 1
ATOM 857 C C . ALA A 1 114 ? 12.643 2.398 -5.101 1.00 93.56 114 ALA A C 1
ATOM 859 O O . ALA A 1 114 ? 11.597 2.681 -4.510 1.00 93.56 114 ALA A O 1
ATOM 860 N N . LEU A 1 115 ? 13.666 1.832 -4.449 1.00 92.06 115 LEU A N 1
ATOM 861 C CA . LEU A 1 115 ? 13.620 1.541 -3.010 1.00 92.06 115 LEU A CA 1
ATOM 862 C C . LEU A 1 115 ? 13.639 2.809 -2.157 1.00 92.06 115 LEU A C 1
ATOM 864 O O . LEU A 1 115 ? 12.987 2.844 -1.109 1.00 92.06 115 LEU A O 1
ATOM 868 N N . GLU A 1 116 ? 14.362 3.835 -2.592 1.00 94.12 116 GLU A N 1
ATOM 869 C CA . GLU A 1 116 ? 14.416 5.148 -1.962 1.00 94.12 116 GLU A CA 1
ATOM 870 C C . GLU A 1 116 ? 13.036 5.808 -1.989 1.00 94.12 116 GLU A C 1
ATOM 872 O O . GLU A 1 116 ? 12.567 6.296 -0.955 1.00 94.12 116 GLU A O 1
ATOM 877 N N . GLU A 1 117 ? 12.343 5.750 -3.129 1.00 96.19 117 GLU A N 1
ATOM 878 C CA . GLU A 1 117 ? 10.970 6.236 -3.250 1.00 96.19 117 GLU A CA 1
ATOM 879 C C . GLU A 1 117 ? 10.020 5.444 -2.342 1.00 96.19 117 GLU A C 1
ATOM 881 O O . GLU A 1 117 ? 9.289 6.035 -1.545 1.00 96.19 117 GLU A O 1
ATOM 886 N N . VAL A 1 118 ? 10.085 4.107 -2.358 1.00 93.56 118 VAL A N 1
ATOM 887 C CA . VAL A 1 118 ? 9.298 3.255 -1.446 1.00 93.56 118 VAL A CA 1
ATOM 888 C C . VAL A 1 118 ? 9.534 3.635 0.021 1.00 93.56 118 VAL A C 1
ATOM 890 O O . VAL A 1 118 ? 8.584 3.701 0.807 1.00 93.56 118 VAL A O 1
ATOM 893 N N . ALA A 1 119 ? 10.786 3.874 0.414 1.00 91.94 119 ALA A N 1
ATOM 894 C CA . ALA A 1 119 ? 11.140 4.251 1.777 1.00 91.94 119 ALA A CA 1
ATOM 895 C C . ALA A 1 119 ? 10.593 5.637 2.150 1.00 91.94 119 ALA A C 1
ATOM 897 O O . ALA A 1 119 ? 10.071 5.806 3.257 1.00 91.94 119 ALA A O 1
ATOM 898 N N . ALA A 1 120 ? 10.658 6.607 1.234 1.00 95.62 120 ALA A N 1
ATOM 899 C CA . ALA A 1 120 ? 10.092 7.938 1.424 1.00 95.62 120 ALA A CA 1
ATOM 900 C C . ALA A 1 120 ? 8.566 7.884 1.609 1.00 95.62 120 ALA A C 1
ATOM 902 O O . ALA A 1 120 ? 8.044 8.435 2.580 1.00 95.62 120 ALA A O 1
ATOM 903 N N . LEU A 1 121 ? 7.866 7.136 0.749 1.00 95.50 121 LEU A N 1
ATOM 904 C CA . LEU A 1 121 ? 6.421 6.904 0.837 1.00 95.50 121 LEU A CA 1
ATOM 905 C C . LEU A 1 121 ? 6.023 6.252 2.166 1.00 95.50 121 LEU A C 1
ATOM 907 O O . LEU A 1 121 ? 5.084 6.687 2.838 1.00 95.50 121 LEU A O 1
ATOM 911 N N . ALA A 1 122 ? 6.754 5.210 2.569 1.00 91.44 122 ALA A N 1
ATOM 912 C CA . ALA A 1 122 ? 6.512 4.528 3.831 1.00 91.44 122 ALA A CA 1
ATOM 913 C C . ALA A 1 122 ? 6.693 5.487 5.015 1.00 91.44 122 ALA A C 1
ATOM 915 O O . ALA A 1 122 ? 5.838 5.546 5.901 1.00 91.44 122 ALA A O 1
ATOM 916 N N . ARG A 1 123 ? 7.781 6.264 5.021 1.00 91.44 123 ARG A N 1
ATOM 917 C CA . ARG A 1 123 ? 8.065 7.257 6.059 1.00 91.44 123 ARG A CA 1
ATOM 918 C C . ARG A 1 123 ? 6.937 8.280 6.182 1.00 91.44 123 ARG A C 1
ATOM 920 O O . ARG A 1 123 ? 6.441 8.472 7.290 1.00 91.44 123 ARG A O 1
ATOM 927 N N . GLU A 1 124 ? 6.509 8.879 5.072 1.00 94.00 124 GLU A N 1
ATOM 928 C CA . GLU A 1 124 ? 5.413 9.857 5.042 1.00 94.00 124 GLU A CA 1
ATOM 929 C C . GLU A 1 124 ? 4.130 9.274 5.658 1.00 94.00 124 GLU A C 1
ATOM 931 O O . GLU A 1 124 ? 3.486 9.894 6.513 1.00 94.00 124 GLU A O 1
ATOM 936 N N . TRP A 1 125 ? 3.789 8.034 5.292 1.00 93.00 125 TRP A N 1
ATOM 937 C CA . TRP A 1 125 ? 2.622 7.342 5.838 1.00 93.00 125 TRP A CA 1
ATOM 938 C C . TRP A 1 125 ? 2.707 7.165 7.353 1.00 93.00 125 TRP A C 1
ATOM 940 O O . TRP A 1 125 ? 1.753 7.447 8.087 1.00 93.00 125 TRP A O 1
ATOM 950 N N . PHE A 1 126 ? 3.861 6.719 7.849 1.00 88.56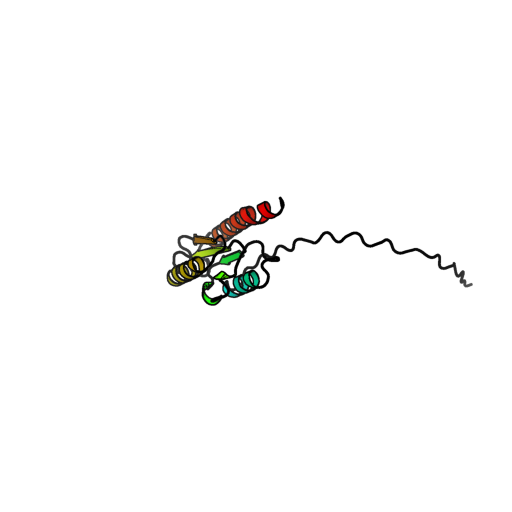 126 PHE A N 1
ATOM 951 C CA . PHE A 1 126 ? 4.058 6.537 9.280 1.00 88.56 126 PHE A CA 1
ATOM 952 C C . PHE A 1 126 ? 4.060 7.863 10.036 1.00 88.56 126 PHE A C 1
ATOM 954 O O . PHE A 1 126 ? 3.437 7.937 11.093 1.00 88.56 126 PHE A O 1
ATOM 961 N N . GLU A 1 127 ? 4.679 8.920 9.515 1.00 90.00 127 GLU A N 1
ATOM 962 C CA . GLU A 1 127 ? 4.637 10.249 10.134 1.00 90.00 127 GLU A CA 1
ATOM 963 C C . GLU A 1 127 ? 3.186 10.746 10.260 1.00 90.00 127 GLU A C 1
ATOM 965 O O . GLU A 1 127 ? 2.749 11.142 11.345 1.00 90.00 127 GLU A O 1
ATOM 970 N N . LYS A 1 128 ? 2.386 10.599 9.199 1.00 89.50 128 LYS A N 1
ATOM 971 C CA . LYS A 1 128 ? 0.968 10.986 9.171 1.00 89.50 128 LYS A CA 1
ATOM 972 C C . LYS A 1 128 ? 0.106 10.213 10.175 1.00 89.50 128 LYS A C 1
ATOM 974 O O . LYS A 1 128 ? -0.756 10.801 10.837 1.00 89.50 128 LYS A O 1
ATOM 979 N N . HIS A 1 129 ? 0.308 8.900 10.293 1.00 86.25 129 HIS A N 1
ATOM 980 C CA . HIS A 1 129 ? -0.601 8.018 11.037 1.00 86.25 129 HIS A CA 1
ATOM 981 C C . HIS A 1 129 ? -0.119 7.634 12.439 1.00 86.25 129 HIS A C 1
ATOM 983 O O . HIS A 1 129 ? -0.943 7.335 13.306 1.00 86.25 129 HIS A O 1
ATOM 989 N N . LEU A 1 130 ? 1.185 7.686 12.712 1.00 79.19 130 LEU A N 1
ATOM 990 C CA . LEU A 1 130 ? 1.709 7.432 14.048 1.00 79.19 130 LEU A CA 1
ATOM 991 C C . LEU A 1 130 ? 1.613 8.690 14.913 1.00 79.19 130 LEU A C 1
ATOM 993 O O . LEU A 1 130 ? 1.140 8.574 16.042 1.00 79.19 130 LEU A O 1
ATOM 997 N N . VAL A 1 131 ? 1.974 9.878 14.425 1.00 61.28 131 VAL A N 1
ATOM 998 C CA . VAL A 1 131 ? 1.991 11.101 15.255 1.00 61.28 131 VAL A CA 1
ATOM 999 C C . VAL A 1 131 ? 0.584 11.481 15.743 1.00 61.28 131 VAL A C 1
ATOM 1001 O O . VAL A 1 131 ? 0.405 11.846 16.905 1.00 61.28 131 VAL A O 1
ATOM 1004 N N . ARG A 1 132 ? -0.459 11.264 14.927 1.00 54.19 132 ARG A N 1
ATOM 1005 C CA . ARG A 1 132 ? -1.855 11.580 15.296 1.00 54.19 132 ARG A CA 1
ATOM 1006 C C . ARG A 1 132 ? -2.437 10.749 16.448 1.00 54.19 132 ARG A C 1
ATOM 1008 O O . ARG A 1 132 ? -3.393 11.193 17.071 1.00 54.19 132 ARG A O 1
ATOM 1015 N N . ARG A 1 133 ? -1.875 9.581 16.785 1.00 50.38 133 ARG A N 1
ATOM 1016 C CA . ARG A 1 133 ? -2.394 8.707 17.865 1.00 50.38 133 ARG A CA 1
ATOM 1017 C C . ARG A 1 133 ? -1.726 8.946 19.234 1.00 50.38 133 ARG A C 1
ATOM 1019 O O . ARG A 1 133 ? -2.001 8.228 20.198 1.00 50.38 133 ARG A O 1
ATOM 1026 N N . GLN A 1 134 ? -0.834 9.937 19.325 1.00 42.72 134 GLN A N 1
ATOM 1027 C CA . GLN A 1 134 ? -0.247 10.402 20.591 1.00 42.72 134 GLN A CA 1
ATOM 1028 C C . GLN A 1 134 ? -1.073 11.493 21.288 1.00 42.72 134 GLN A C 1
ATOM 1030 O O . GLN A 1 134 ? -0.865 11.705 22.476 1.00 42.72 134 GLN A O 1
ATOM 1035 N N . ALA A 1 135 ? -2.024 12.126 20.595 1.00 36.00 135 ALA A N 1
ATOM 1036 C CA . ALA A 1 135 ? -2.846 13.212 21.139 1.00 36.00 135 ALA A CA 1
ATOM 1037 C C . ALA A 1 135 ? -4.239 12.769 21.645 1.00 36.00 135 ALA A C 1
ATOM 1039 O O . ALA A 1 135 ? -5.114 13.613 21.815 1.00 36.00 135 ALA A O 1
ATOM 1040 N N . ALA A 1 136 ? -4.452 11.467 21.871 1.00 34.66 136 ALA A N 1
ATOM 1041 C CA . ALA A 1 136 ? -5.695 10.907 22.407 1.00 34.66 136 ALA A CA 1
ATOM 1042 C C . ALA A 1 136 ? -5.418 9.879 23.512 1.00 34.66 136 ALA A C 1
ATOM 1044 O O . ALA A 1 136 ? -4.476 9.052 23.347 1.00 34.66 136 ALA A O 1
#

Secondary structure (DSSP, 8-state):
------------PPPPPP------------S-HHHHHHHHHH-TTT-S-EEEES--GGGGGGGGGG--S-EEEEEETT-HHHHHHHHHHHHH--S-EEEEEETT--TT--STTHHHHHHHHHHHHHHHHHHGGG--

pLDDT: mean 77.26, std 22.89, range [30.7, 97.19]

Radius of gyration: 23.65 Å; chains: 1; bounding box: 57×30×76 Å

Foldseek 3Di:
DDDDDDDDDDDDDDPDPPDPPPPLAEDADADALLVVLLVQLVCVSNYQAYEYALHQVCVVPPSLQSHAHEYEYEAEPVAVVSQVSVVVSVVSHPHHYDYHYQYPAHSVLPDPCSVVVSVVVVVVRCVVRVVVVVVD

Sequence (136 aa):
MSGCARSASATARSPKRGRSDQVKVRFFSIFTAAAALVAAAKRPERISAVVSRGGRPDLAHDHLGKVTAPTLLIVGEFDRDVIELNRTAARMMRAPNEIRIVPGATHLFEEEGALEEVAALAREWFEKHLVRRQAA